Protein AF-A0A319AW30-F1 (afdb_monomer_lite)

InterPro domains:
  IPR000641 CbxX/CfxQ [PR00819] (34-49)
  IPR000641 CbxX/CfxQ [PR00819] (85-104)
  IPR003959 ATPase, AAA-type, core [PF00004] (37-102)
  IPR027417 P-loop containing nucleoside triphosphate hydrolase [G3DSA:3.40.50.300] (1-104)
  IPR027417 P-loop containing nucleoside triphosphate hydrolase [SSF52540] (1-102)
  IPR050773 CbxX/CfxQ RuBisCO activation and ESX secretion [PTHR43392] (1-104)

Radius of gyration: 14.84 Å; chains: 1; bounding box: 33×31×38 Å

Sequence (104 aa):
MIGLESVKDSLLAIKAKVDVVVRQGVSLSDEWFGAALLGNPGTGKTTVARLYAEFLGSVGVIPGSYFIKILGLKLANAGIAGCQKYLNKIKSKGGGALFIDKAY

pLDDT: mean 89.53, std 6.76, range [57.75, 96.56]

Secondary structure (DSSP, 8-state):
----HHHHHHHHHHHHHHHHHHHTT--GGG--------S-TTSSHHHHHHHHHHHHHHTTSSS--EEEEEEHHHHHHHHHHHHHHHHHHHHTTT-EEEEEES--

Foldseek 3Di:
DPDPVVLVVVLVVVLVVLVVCVVVVHDLVVDDPDDDDDDDPPPCSVVSQLVSQVSCCVSPVWQDADEAEDELVVCVVCPPVSVVVVVVVQVVVRHHDYHYPPND

Organism: Aspergillus vadensis (strain CBS 113365 / IMI 142717 / IBT 24658) (NCBI:txid1448311)

Structure (mmCIF, N/CA/C/O backbone):
data_AF-A0A319AW30-F1
#
_entry.id   AF-A0A319AW30-F1
#
loop_
_atom_site.group_PDB
_atom_site.id
_atom_site.type_symbol
_atom_site.label_atom_id
_atom_site.label_alt_id
_atom_site.label_comp_id
_atom_site.label_asym_id
_atom_site.label_entity_id
_atom_site.label_seq_id
_atom_site.pdbx_PDB_ins_code
_atom_site.Cartn_x
_atom_site.Cartn_y
_atom_site.Cartn_z
_atom_site.occupancy
_atom_site.B_iso_or_equiv
_atom_site.auth_seq_id
_atom_site.auth_comp_id
_atom_site.auth_asym_id
_atom_site.auth_atom_id
_atom_site.pdbx_PDB_model_num
ATOM 1 N N . MET A 1 1 ? -13.778 -6.706 -10.924 1.00 57.75 1 MET A N 1
ATOM 2 C CA . MET A 1 1 ? -12.526 -7.488 -11.008 1.00 57.75 1 MET A CA 1
ATOM 3 C C . MET A 1 1 ? -12.930 -8.956 -10.992 1.00 57.75 1 MET A C 1
ATOM 5 O O . MET A 1 1 ? -13.416 -9.420 -9.969 1.00 57.75 1 MET A O 1
ATOM 9 N N . ILE A 1 2 ? -12.906 -9.621 -12.149 1.00 63.38 2 ILE A N 1
ATOM 10 C CA . ILE A 1 2 ? -13.335 -11.024 -12.279 1.00 63.38 2 ILE A CA 1
ATOM 11 C C . ILE A 1 2 ? -12.135 -11.903 -11.895 1.00 63.38 2 ILE A C 1
ATOM 13 O O . ILE A 1 2 ? -11.040 -11.680 -12.407 1.00 63.38 2 ILE A O 1
ATOM 17 N N . GLY A 1 3 ? -12.325 -12.847 -10.969 1.00 75.19 3 GLY A N 1
ATOM 18 C CA . GLY A 1 3 ? -11.251 -13.663 -10.388 1.00 75.19 3 GLY A CA 1
ATOM 19 C C . GLY A 1 3 ? -10.532 -13.018 -9.192 1.00 75.19 3 GLY A C 1
ATOM 20 O O . GLY A 1 3 ? -11.035 -12.069 -8.588 1.00 75.19 3 GLY A O 1
ATOM 21 N N . LEU A 1 4 ? -9.343 -13.550 -8.869 1.00 82.19 4 LEU A N 1
ATOM 22 C CA . LEU A 1 4 ? -8.515 -13.209 -7.698 1.00 82.19 4 LEU A CA 1
ATOM 23 C C . LEU A 1 4 ? -9.177 -13.521 -6.339 1.00 82.19 4 LEU A C 1
ATOM 25 O O . LEU A 1 4 ? -9.005 -12.763 -5.386 1.00 82.19 4 LEU A O 1
ATOM 29 N N . GLU A 1 5 ? -9.904 -14.636 -6.229 1.00 86.50 5 GLU A N 1
ATOM 30 C CA . GLU A 1 5 ? -10.573 -15.023 -4.973 1.00 86.50 5 GLU A CA 1
ATOM 31 C C . GLU A 1 5 ? -9.603 -15.083 -3.787 1.00 86.50 5 GLU A C 1
ATOM 33 O O . GLU A 1 5 ? -9.864 -14.463 -2.765 1.00 86.50 5 GLU A O 1
ATOM 38 N N . SER A 1 6 ? -8.400 -15.637 -3.968 1.00 83.38 6 SER A N 1
ATOM 39 C CA . SER A 1 6 ? -7.381 -15.663 -2.907 1.00 83.38 6 SER A CA 1
ATOM 40 C C . SER A 1 6 ? -6.983 -14.273 -2.385 1.00 83.38 6 SER A C 1
ATOM 42 O O . SER A 1 6 ? -6.696 -14.102 -1.198 1.00 83.38 6 SER A O 1
ATOM 44 N N . VAL A 1 7 ? -6.977 -13.253 -3.252 1.00 85.38 7 VAL A N 1
ATOM 45 C CA . VAL A 1 7 ? -6.698 -11.867 -2.846 1.00 85.38 7 VAL A CA 1
ATOM 46 C C . VAL A 1 7 ? -7.887 -11.291 -2.090 1.00 85.38 7 VAL A C 1
ATOM 48 O O . VAL A 1 7 ? -7.688 -10.627 -1.077 1.00 85.38 7 VAL A O 1
ATOM 51 N N . LYS A 1 8 ? -9.116 -11.554 -2.544 1.00 86.62 8 LYS A N 1
ATOM 52 C CA . LYS A 1 8 ? -10.328 -11.101 -1.849 1.00 86.62 8 LYS A CA 1
ATOM 53 C C . LYS A 1 8 ? -10.434 -11.726 -0.461 1.00 86.62 8 LYS A C 1
ATOM 55 O O . LYS A 1 8 ? -10.661 -10.990 0.494 1.00 86.62 8 LYS A O 1
ATOM 60 N N . ASP A 1 9 ? -10.181 -13.025 -0.343 1.00 89.44 9 ASP A N 1
ATOM 61 C CA . ASP A 1 9 ? -10.159 -13.740 0.935 1.00 89.44 9 ASP A CA 1
ATOM 62 C C . ASP A 1 9 ? -9.128 -13.128 1.890 1.00 89.44 9 ASP A C 1
ATOM 64 O O . ASP A 1 9 ? -9.432 -12.854 3.051 1.00 89.44 9 ASP A O 1
ATOM 68 N N . SER A 1 10 ? -7.934 -12.807 1.380 1.00 86.94 10 SER A N 1
ATOM 69 C CA . SER A 1 10 ? -6.894 -12.129 2.165 1.00 86.94 10 SER A CA 1
ATOM 70 C C . SER A 1 10 ? -7.346 -10.746 2.653 1.00 86.94 10 SER A C 1
ATOM 72 O O . SER A 1 10 ? -7.127 -10.393 3.812 1.00 86.94 10 SER A O 1
ATOM 74 N N . LEU A 1 11 ? -8.008 -9.958 1.798 1.00 87.44 11 LEU A N 1
ATOM 75 C CA . LEU A 1 11 ? -8.535 -8.640 2.174 1.00 87.44 11 LEU A CA 1
ATOM 76 C C . LEU A 1 11 ? -9.647 -8.744 3.223 1.00 87.44 11 LEU A C 1
ATOM 78 O O . LEU A 1 11 ? -9.677 -7.953 4.167 1.00 87.44 11 LEU A O 1
ATOM 82 N N . LEU A 1 12 ? -10.543 -9.722 3.084 1.00 89.69 12 LEU A N 1
ATOM 83 C CA . LEU A 1 12 ? -11.611 -9.975 4.051 1.00 89.69 12 LEU A CA 1
ATOM 84 C C . LEU A 1 12 ? -11.051 -10.418 5.405 1.00 89.69 12 LEU A C 1
ATOM 86 O O . LEU A 1 12 ? -11.539 -9.954 6.436 1.00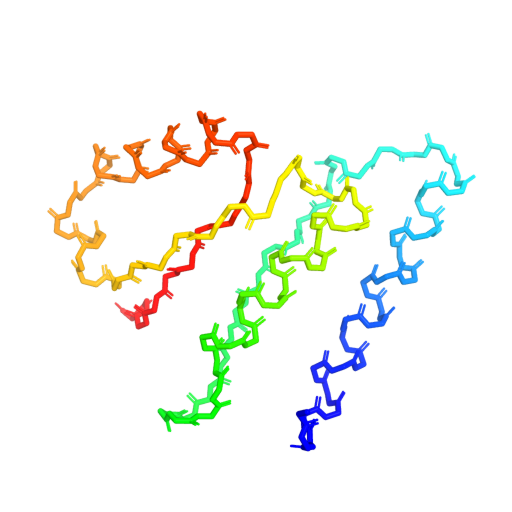 89.69 12 LEU A O 1
ATOM 90 N N . ALA A 1 13 ? -9.998 -11.237 5.416 1.00 89.50 13 ALA A N 1
ATOM 91 C CA . ALA A 1 13 ? -9.309 -11.627 6.643 1.00 89.50 13 ALA A CA 1
ATOM 92 C C . ALA A 1 13 ? -8.676 -10.418 7.352 1.00 89.50 13 ALA A C 1
ATOM 94 O O . ALA A 1 13 ? -8.829 -10.263 8.566 1.00 89.50 13 ALA A O 1
ATOM 95 N N . ILE A 1 14 ? -8.031 -9.518 6.598 1.00 89.12 14 ILE A N 1
ATOM 96 C CA . ILE A 1 14 ? -7.487 -8.265 7.144 1.00 89.12 14 ILE A CA 1
ATOM 97 C C . ILE A 1 14 ? -8.613 -7.410 7.727 1.00 89.12 14 ILE A C 1
ATOM 99 O O . ILE A 1 14 ? -8.491 -6.943 8.857 1.00 89.12 14 ILE A O 1
ATOM 103 N N . LYS A 1 15 ? -9.728 -7.247 7.003 1.00 89.81 15 LYS A N 1
ATOM 104 C CA . LYS A 1 15 ? -10.889 -6.495 7.496 1.00 89.81 15 LYS A CA 1
ATOM 105 C C . LYS A 1 15 ? -11.409 -7.068 8.815 1.00 89.81 15 LYS A C 1
ATOM 107 O O . LYS A 1 15 ? -11.591 -6.322 9.768 1.00 89.81 15 LYS A O 1
ATOM 112 N N . ALA A 1 16 ? -11.609 -8.384 8.878 1.00 90.19 16 ALA A N 1
ATOM 113 C CA . ALA A 1 16 ? -12.103 -9.048 10.079 1.00 90.19 16 ALA A CA 1
ATOM 114 C C . ALA A 1 16 ? -11.167 -8.819 11.275 1.00 90.19 16 ALA A C 1
ATOM 116 O O . ALA A 1 16 ? -11.635 -8.535 12.376 1.00 90.19 16 ALA A O 1
ATOM 117 N N . LYS A 1 17 ? -9.847 -8.877 11.054 1.00 88.38 17 LYS A N 1
ATOM 118 C CA . LYS A 1 17 ? -8.854 -8.577 12.091 1.00 88.38 17 LYS A CA 1
ATOM 119 C C . LYS A 1 17 ? -8.946 -7.125 12.564 1.00 88.38 17 LYS A C 1
ATOM 121 O O . LYS A 1 17 ? -8.987 -6.884 13.767 1.00 88.38 17 LYS A O 1
ATOM 126 N N . VAL A 1 18 ? -9.017 -6.175 11.631 1.00 88.75 18 VAL A N 1
ATOM 127 C CA . VAL A 1 18 ? -9.158 -4.744 11.941 1.00 88.75 18 VAL A CA 1
ATOM 128 C C . VAL A 1 18 ? -10.431 -4.490 12.750 1.00 88.75 18 VAL A C 1
ATOM 130 O O . VAL A 1 18 ? -10.362 -3.849 13.795 1.00 88.75 18 VAL A O 1
ATOM 133 N N . ASP A 1 19 ? -11.564 -5.065 12.341 1.00 89.44 19 ASP A N 1
ATOM 134 C CA . ASP A 1 19 ? -12.843 -4.926 13.045 1.00 89.44 19 ASP A CA 1
ATOM 135 C C . ASP A 1 19 ? -12.763 -5.453 14.491 1.00 89.44 19 ASP A C 1
ATOM 137 O O . ASP A 1 19 ? -13.333 -4.849 15.402 1.00 89.44 19 ASP A O 1
ATOM 141 N N . VAL A 1 20 ? -12.045 -6.558 14.730 1.00 89.12 20 VAL A N 1
ATOM 142 C CA . VAL A 1 20 ? -11.836 -7.109 16.082 1.00 89.12 20 VAL A CA 1
ATOM 143 C C . VAL A 1 20 ? -10.985 -6.174 16.938 1.00 89.12 20 VAL A C 1
ATOM 145 O O . VAL A 1 20 ? -11.386 -5.858 18.056 1.00 89.12 20 VAL A O 1
ATOM 148 N N . VAL A 1 21 ? -9.850 -5.703 16.417 1.00 87.06 21 VAL A N 1
ATOM 149 C CA . VAL A 1 21 ? -8.937 -4.806 17.148 1.00 87.06 21 VAL A CA 1
ATOM 150 C C . VAL A 1 21 ? -9.641 -3.497 17.517 1.00 87.06 21 VAL A C 1
ATOM 152 O O . VAL A 1 21 ? -9.602 -3.078 18.675 1.00 87.06 21 VAL A O 1
ATOM 155 N N . VAL A 1 22 ? -10.372 -2.909 16.564 1.00 86.06 22 VAL A N 1
ATOM 156 C CA . VAL A 1 22 ? -11.153 -1.682 16.778 1.00 86.06 22 VAL A CA 1
ATOM 157 C C . VAL A 1 22 ? -12.244 -1.898 17.830 1.00 86.06 22 VAL A C 1
ATOM 159 O O . VAL A 1 22 ? -12.398 -1.068 18.724 1.00 86.06 22 VAL A O 1
ATOM 162 N N . ARG A 1 23 ? -12.976 -3.022 17.787 1.00 87.56 23 ARG A N 1
ATOM 163 C CA . ARG A 1 23 ? -14.003 -3.351 18.798 1.00 87.56 23 ARG A CA 1
ATOM 164 C C . ARG A 1 23 ? -13.428 -3.559 20.193 1.00 87.56 23 ARG A C 1
ATOM 166 O O . ARG A 1 23 ? -14.100 -3.247 21.170 1.00 87.56 23 ARG A O 1
ATOM 173 N N . GLN A 1 24 ? -12.221 -4.105 20.288 1.00 88.44 24 GLN A N 1
ATOM 174 C CA . GLN A 1 24 ? -11.533 -4.313 21.561 1.00 88.44 24 GLN A CA 1
ATOM 175 C C . GLN A 1 24 ? -10.900 -3.023 22.106 1.00 88.44 24 GLN A C 1
ATOM 177 O O . GLN A 1 24 ? -10.403 -3.027 23.229 1.00 88.44 24 GLN A O 1
ATOM 182 N N . GLY A 1 25 ? -10.917 -1.925 21.339 1.00 81.69 25 GLY A N 1
ATOM 183 C CA . GLY A 1 25 ? -10.274 -0.667 21.720 1.00 81.69 25 GLY A CA 1
ATOM 184 C C . GLY A 1 25 ? -8.747 -0.767 21.777 1.00 81.69 25 GLY A C 1
ATOM 185 O O . GLY A 1 25 ? -8.105 0.034 22.453 1.00 81.69 25 GLY A O 1
ATOM 186 N N . VAL A 1 26 ? -8.167 -1.762 21.102 1.00 83.25 26 VAL A N 1
ATOM 187 C CA . VAL A 1 26 ? -6.719 -1.985 21.044 1.00 83.25 26 VAL A CA 1
ATOM 188 C C . VAL A 1 26 ? -6.149 -1.215 19.850 1.00 83.25 26 VAL A C 1
ATOM 190 O O . VAL A 1 26 ? -6.839 -0.969 18.860 1.00 83.25 26 VAL A O 1
ATOM 193 N N . SER A 1 27 ? -4.889 -0.792 19.941 1.00 80.31 27 SER A N 1
ATOM 194 C CA . SER A 1 27 ? -4.243 -0.042 18.864 1.00 80.31 27 SER A CA 1
ATOM 195 C C . SER A 1 27 ? -3.861 -0.943 17.686 1.00 80.31 27 SER A C 1
ATOM 197 O O . SER A 1 27 ? -3.328 -2.033 17.869 1.00 80.31 27 SER A O 1
ATOM 199 N N . LEU A 1 28 ? -4.055 -0.448 16.461 1.00 80.44 28 LEU A N 1
ATOM 200 C CA . LEU A 1 28 ? -3.576 -1.084 15.224 1.00 80.44 28 LEU A CA 1
ATOM 201 C C . LEU A 1 28 ? -2.086 -0.810 14.948 1.00 80.44 28 LEU A C 1
ATOM 203 O O . LEU A 1 28 ? -1.542 -1.314 13.970 1.00 80.44 28 LEU A O 1
ATOM 207 N N . SER A 1 29 ? -1.428 0.011 15.771 1.00 75.19 29 SER A N 1
ATOM 208 C CA . SER A 1 29 ? -0.061 0.491 15.527 1.00 75.19 29 SER A CA 1
ATOM 209 C C . SER A 1 29 ? 1.019 -0.590 15.588 1.00 75.19 29 SER A C 1
ATOM 211 O O . SER A 1 29 ? 2.069 -0.406 14.978 1.00 75.19 29 SER A O 1
ATOM 213 N N . ASP A 1 30 ? 0.766 -1.698 16.288 1.00 74.94 30 ASP A N 1
ATOM 214 C CA . ASP A 1 30 ? 1.726 -2.804 16.429 1.00 74.94 30 ASP A CA 1
ATOM 215 C C . ASP A 1 30 ? 1.635 -3.822 15.277 1.00 74.94 30 ASP A C 1
ATOM 217 O O . ASP A 1 30 ? 2.436 -4.751 15.183 1.00 74.94 30 ASP A O 1
ATOM 221 N N . GLU A 1 31 ? 0.671 -3.645 14.371 1.00 81.31 31 GLU A N 1
ATOM 222 C CA . GLU A 1 31 ? 0.405 -4.558 13.264 1.00 81.31 31 GLU A CA 1
ATOM 223 C C . GLU A 1 31 ? 1.063 -4.092 11.958 1.00 81.31 31 GLU A C 1
ATOM 225 O O . GLU A 1 31 ? 0.985 -2.929 11.556 1.00 81.31 31 GLU A O 1
ATOM 230 N N . TRP A 1 32 ? 1.688 -5.030 11.242 1.00 85.19 32 TRP A N 1
ATOM 231 C CA . TRP A 1 32 ? 2.320 -4.760 9.951 1.00 85.19 32 TRP A CA 1
ATOM 232 C C . TRP A 1 32 ? 1.406 -5.156 8.786 1.00 85.19 32 TRP A C 1
ATOM 234 O O . TRP A 1 32 ? 1.207 -6.337 8.509 1.00 85.19 32 TRP A O 1
ATOM 244 N N . PHE A 1 33 ? 0.910 -4.166 8.038 1.00 89.06 33 PHE A N 1
ATOM 245 C CA . PHE A 1 33 ? 0.011 -4.369 6.889 1.00 89.06 33 PHE A CA 1
ATOM 246 C C . PHE A 1 33 ? 0.713 -4.308 5.519 1.00 89.06 33 PHE A C 1
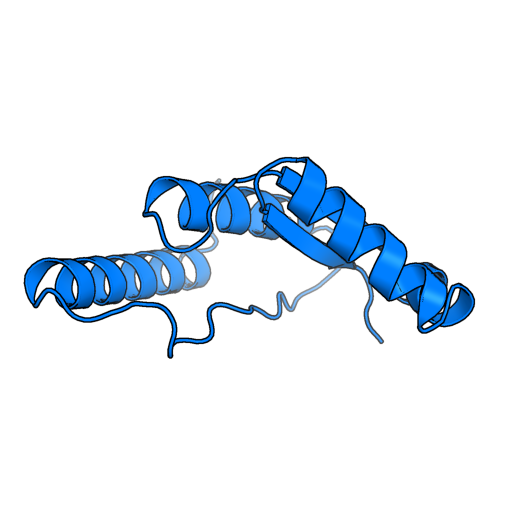ATOM 248 O O . PHE A 1 33 ? 0.060 -4.130 4.488 1.00 89.06 33 PHE A O 1
ATOM 255 N N . GLY A 1 34 ? 2.042 -4.437 5.468 1.00 90.88 34 GLY A N 1
ATOM 256 C CA . GLY A 1 34 ? 2.775 -4.508 4.200 1.00 90.88 34 GLY A CA 1
ATOM 257 C C . GLY A 1 34 ? 2.447 -5.783 3.412 1.00 90.88 34 GLY A C 1
ATOM 258 O O . GLY A 1 34 ? 2.245 -6.843 3.995 1.00 90.88 34 GLY A O 1
ATOM 259 N N . ALA A 1 35 ? 2.419 -5.689 2.080 1.00 90.88 35 ALA A N 1
ATOM 260 C CA . ALA A 1 35 ? 2.072 -6.809 1.205 1.00 90.88 35 ALA A CA 1
ATOM 261 C C . ALA A 1 35 ? 3.049 -6.951 0.030 1.00 90.88 35 ALA A C 1
ATOM 263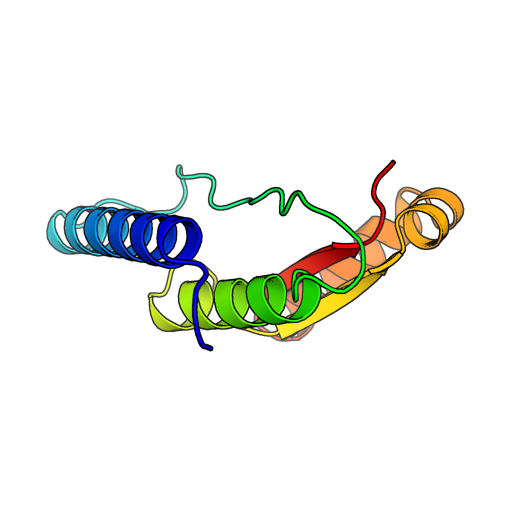 O O . ALA A 1 35 ? 3.456 -5.959 -0.580 1.00 90.88 35 ALA A O 1
ATOM 264 N N . ALA A 1 36 ? 3.370 -8.198 -0.325 1.00 91.31 36 ALA A N 1
ATOM 265 C CA . ALA A 1 36 ? 4.105 -8.547 -1.536 1.00 91.31 36 ALA A CA 1
ATOM 266 C C . ALA A 1 36 ? 3.136 -9.128 -2.573 1.00 91.31 36 ALA A C 1
ATOM 268 O O . ALA A 1 36 ? 2.504 -10.158 -2.348 1.00 91.31 36 ALA A O 1
ATOM 269 N N . LEU A 1 37 ? 3.011 -8.465 -3.722 1.00 90.31 37 LEU A N 1
ATOM 270 C CA . LEU A 1 37 ? 2.141 -8.916 -4.806 1.00 90.31 37 LEU A CA 1
ATOM 271 C C . LEU A 1 37 ? 2.961 -9.700 -5.832 1.00 90.31 37 LEU A C 1
ATOM 273 O O . LEU A 1 37 ? 3.736 -9.116 -6.591 1.00 90.31 37 LEU A O 1
ATOM 277 N N . LEU A 1 38 ? 2.765 -11.016 -5.870 1.00 88.38 38 LEU A N 1
ATOM 278 C CA . LEU A 1 38 ? 3.494 -11.935 -6.746 1.00 88.38 38 LEU A CA 1
ATOM 279 C C . LEU A 1 38 ? 2.645 -12.358 -7.954 1.00 88.38 38 LEU A C 1
ATOM 281 O O . LEU A 1 38 ? 1.421 -12.442 -7.882 1.00 88.38 38 LEU A O 1
ATOM 285 N N . GLY A 1 39 ? 3.299 -12.598 -9.092 1.00 86.38 39 GLY A N 1
ATOM 286 C CA . GLY A 1 39 ? 2.671 -13.133 -10.305 1.00 86.38 39 GLY A CA 1
ATOM 287 C C . GLY A 1 39 ? 3.239 -12.540 -11.595 1.00 86.38 39 GLY A C 1
ATOM 288 O O . GLY A 1 39 ? 4.009 -11.578 -11.564 1.00 86.38 39 GLY A O 1
ATOM 289 N N . ASN A 1 40 ? 2.797 -13.048 -12.743 1.00 85.44 40 ASN A N 1
ATOM 290 C CA . ASN A 1 40 ? 3.308 -12.652 -14.062 1.00 85.44 40 ASN A CA 1
ATOM 291 C C . ASN A 1 40 ? 2.962 -11.200 -14.450 1.00 85.44 40 ASN A C 1
ATOM 293 O O . ASN A 1 40 ? 1.971 -10.643 -13.967 1.00 85.44 40 ASN A O 1
ATOM 297 N N . PRO A 1 41 ? 3.751 -10.527 -15.306 1.00 85.19 41 PRO A N 1
ATOM 298 C CA . PRO A 1 41 ? 3.374 -9.226 -15.861 1.00 85.19 41 PRO A CA 1
ATOM 299 C C . PRO A 1 41 ? 1.949 -9.245 -16.441 1.00 85.19 41 PRO A C 1
ATOM 301 O O . PRO A 1 41 ? 1.525 -10.236 -17.021 1.00 85.19 41 PRO A O 1
ATOM 304 N N . GLY A 1 42 ? 1.188 -8.165 -16.247 1.00 83.12 42 GLY A N 1
ATOM 305 C CA . GLY A 1 42 ? -0.195 -8.069 -16.738 1.00 83.12 42 GLY A CA 1
ATOM 306 C C . GLY A 1 42 ? -1.283 -8.631 -15.810 1.00 83.12 42 GLY A C 1
ATOM 307 O O . GLY A 1 42 ? -2.453 -8.363 -16.049 1.00 83.12 42 GLY A O 1
ATOM 308 N N . THR A 1 43 ? -0.952 -9.292 -14.693 1.00 84.62 43 THR A N 1
ATOM 309 C CA . THR A 1 43 ? -1.957 -9.861 -13.756 1.00 84.62 43 THR A CA 1
ATOM 310 C C . THR A 1 43 ? -2.648 -8.844 -12.832 1.00 84.62 43 THR A C 1
ATOM 312 O O . THR A 1 43 ? -3.191 -9.203 -11.792 1.00 84.62 43 THR A O 1
ATOM 315 N N . GLY A 1 44 ? -2.599 -7.547 -13.149 1.00 87.50 44 GLY A N 1
ATOM 316 C CA . GLY A 1 44 ? -3.304 -6.521 -12.372 1.00 87.50 44 GLY A CA 1
ATOM 317 C C . GLY A 1 44 ? -2.679 -6.138 -11.021 1.00 87.50 44 GLY A C 1
ATOM 318 O O . GLY A 1 44 ? -3.307 -5.400 -10.269 1.00 87.50 44 GLY A O 1
ATOM 319 N N . LYS A 1 45 ? -1.438 -6.548 -10.710 1.00 92.00 45 LYS A N 1
ATOM 320 C CA . LYS A 1 45 ? -0.749 -6.219 -9.437 1.00 92.00 45 LYS A CA 1
ATOM 321 C C . LYS A 1 45 ? -0.796 -4.739 -9.062 1.00 92.00 45 LYS A C 1
ATOM 323 O O . LYS A 1 45 ? -1.075 -4.401 -7.923 1.00 92.00 45 LYS A O 1
ATOM 328 N N . THR A 1 46 ? -0.552 -3.839 -10.017 1.00 91.88 46 THR A N 1
ATOM 329 C CA . THR A 1 46 ? -0.618 -2.391 -9.744 1.00 91.88 46 THR A CA 1
ATOM 330 C C . THR A 1 46 ? -2.033 -1.944 -9.370 1.00 91.88 46 THR A C 1
ATOM 332 O O . THR A 1 46 ? -2.193 -1.069 -8.524 1.00 91.88 46 THR A O 1
ATOM 335 N N . THR A 1 47 ? -3.055 -2.541 -9.982 1.00 92.06 47 THR A N 1
ATOM 336 C CA . THR A 1 47 ? -4.456 -2.263 -9.655 1.00 92.06 47 THR A CA 1
ATOM 337 C C . THR A 1 47 ? -4.779 -2.752 -8.249 1.00 92.06 47 THR A C 1
ATOM 339 O O . THR A 1 47 ? -5.322 -1.987 -7.460 1.00 92.06 47 THR A O 1
ATOM 342 N N . VAL A 1 48 ? -4.374 -3.979 -7.908 1.00 92.69 48 VAL A N 1
ATOM 343 C CA . VAL A 1 48 ? -4.547 -4.540 -6.559 1.00 92.69 48 VAL A CA 1
ATOM 344 C C . VAL A 1 48 ? -3.814 -3.702 -5.510 1.00 92.6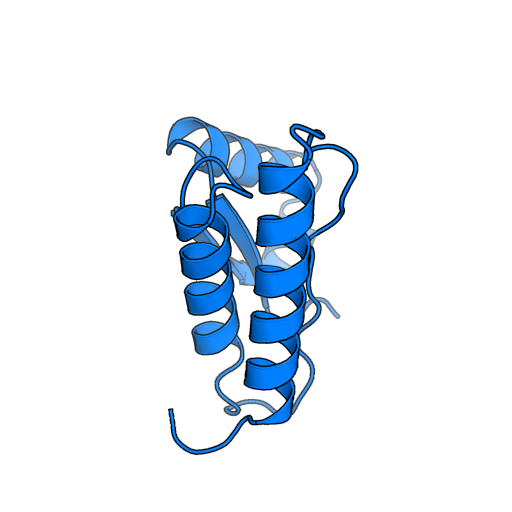9 48 VAL A C 1
ATOM 346 O O . VAL A 1 48 ? -4.402 -3.386 -4.486 1.00 92.69 48 VAL A O 1
ATOM 349 N N . ALA A 1 49 ? -2.578 -3.265 -5.773 1.00 93.94 49 ALA A N 1
ATOM 350 C CA . ALA A 1 49 ? -1.813 -2.425 -4.848 1.00 93.94 49 ALA A CA 1
ATOM 351 C C . ALA A 1 49 ? -2.521 -1.105 -4.518 1.00 93.94 49 ALA A C 1
ATOM 353 O O . ALA A 1 49 ? -2.543 -0.686 -3.363 1.00 93.94 49 ALA A O 1
ATOM 354 N N . ARG A 1 50 ? -3.104 -0.453 -5.532 1.00 94.50 50 ARG A N 1
ATOM 355 C CA . ARG A 1 50 ? -3.850 0.794 -5.337 1.00 94.50 50 ARG A CA 1
ATOM 356 C C . ARG A 1 50 ? -5.114 0.560 -4.516 1.00 94.50 50 ARG A C 1
ATOM 358 O O . ARG A 1 50 ? -5.325 1.259 -3.534 1.00 94.50 50 ARG A O 1
ATOM 365 N N . LEU A 1 51 ? -5.898 -0.456 -4.881 1.00 93.75 51 LEU A N 1
ATOM 366 C CA . LEU A 1 51 ? -7.112 -0.818 -4.146 1.00 93.75 51 LEU A CA 1
ATOM 367 C C . LEU A 1 51 ? -6.806 -1.215 -2.703 1.00 93.75 51 LEU A C 1
ATOM 369 O O . LEU A 1 51 ? -7.571 -0.885 -1.807 1.00 93.75 51 LEU A O 1
ATOM 373 N N . TYR A 1 52 ? -5.680 -1.885 -2.461 1.00 93.75 52 TYR A N 1
ATOM 374 C CA . TYR A 1 52 ? -5.257 -2.238 -1.114 1.00 93.75 52 TYR A CA 1
ATOM 375 C C . TYR A 1 52 ? -4.928 -0.999 -0.274 1.00 93.75 52 TYR A C 1
ATOM 377 O O . TYR A 1 52 ? -5.372 -0.900 0.864 1.00 93.75 52 TYR A O 1
ATOM 385 N N . ALA A 1 53 ? -4.219 -0.018 -0.841 1.00 94.75 53 ALA A N 1
ATOM 386 C CA . ALA A 1 53 ? -3.947 1.246 -0.158 1.00 94.75 53 ALA A CA 1
ATOM 387 C C . ALA A 1 53 ? -5.235 2.032 0.150 1.00 94.75 53 ALA A C 1
ATOM 389 O O . ALA A 1 53 ? -5.395 2.550 1.253 1.00 94.75 53 ALA A O 1
ATOM 390 N N . GLU A 1 54 ? -6.168 2.093 -0.802 1.00 94.50 54 GLU A N 1
ATOM 391 C CA . GLU A 1 54 ? -7.486 2.705 -0.596 1.00 94.50 54 GLU A CA 1
ATOM 392 C C . GLU A 1 54 ? -8.281 1.976 0.493 1.00 94.50 54 GLU A C 1
ATOM 394 O O . GLU A 1 54 ? -8.841 2.620 1.378 1.00 94.50 54 GLU A O 1
ATOM 399 N N . PHE A 1 55 ? -8.265 0.641 0.476 1.00 93.50 55 PHE A N 1
ATOM 400 C CA . PHE A 1 55 ? -8.904 -0.191 1.488 1.00 93.50 55 PHE A CA 1
ATOM 401 C C . PHE A 1 55 ? -8.344 0.092 2.886 1.00 93.50 55 PHE A C 1
ATOM 403 O O . PHE A 1 55 ? -9.124 0.436 3.772 1.00 93.50 55 PHE A O 1
ATOM 410 N N . LEU A 1 56 ? -7.021 0.032 3.077 1.00 92.31 56 LEU A N 1
ATOM 411 C CA . LEU A 1 56 ? -6.387 0.311 4.372 1.00 92.31 56 LEU A CA 1
ATOM 412 C C . LEU A 1 56 ? -6.725 1.717 4.890 1.00 92.31 56 LEU A C 1
ATOM 414 O O . LEU A 1 56 ? -6.950 1.890 6.086 1.00 92.31 56 LEU A O 1
ATOM 418 N N . GLY A 1 57 ? -6.792 2.712 3.999 1.00 92.12 57 GLY A N 1
ATOM 419 C CA . GLY A 1 57 ? -7.235 4.059 4.359 1.00 92.12 57 GLY A CA 1
ATOM 420 C C . GLY A 1 57 ? -8.705 4.095 4.783 1.00 92.12 57 GLY A C 1
ATOM 421 O O . GLY A 1 57 ? -9.046 4.719 5.783 1.00 92.12 57 GLY A O 1
ATOM 422 N N . SER A 1 58 ? -9.577 3.379 4.069 1.00 91.56 58 SER A N 1
ATOM 423 C CA . SER A 1 58 ? -11.018 3.340 4.361 1.00 91.56 58 SER A CA 1
ATOM 424 C C . SER A 1 58 ? -11.362 2.671 5.695 1.00 91.56 58 SER A C 1
ATOM 426 O O . SER A 1 58 ? -12.344 3.049 6.328 1.00 91.56 58 SER A O 1
ATOM 428 N N . VAL A 1 59 ? -10.547 1.706 6.137 1.00 88.38 59 VAL A N 1
ATOM 429 C CA . VAL A 1 59 ? -10.713 1.024 7.431 1.00 88.38 59 VAL A CA 1
ATOM 430 C C . VAL A 1 59 ? -9.897 1.665 8.561 1.00 88.38 59 VAL A C 1
ATOM 432 O O . VAL A 1 59 ? -9.834 1.116 9.656 1.00 88.38 59 VAL A O 1
ATOM 435 N N . GLY A 1 60 ? -9.259 2.814 8.313 1.00 87.56 60 GLY A N 1
ATOM 436 C CA . GLY A 1 60 ? -8.530 3.576 9.331 1.00 87.56 60 GLY A CA 1
ATOM 437 C C . GLY A 1 60 ? -7.187 2.979 9.763 1.00 87.56 60 GLY A C 1
ATOM 438 O O . GLY A 1 60 ? -6.628 3.414 10.765 1.00 87.56 60 GLY A O 1
ATOM 439 N N . VAL A 1 61 ? -6.646 2.008 9.019 1.00 89.94 61 VAL A N 1
ATOM 440 C CA . VAL A 1 61 ? -5.329 1.404 9.303 1.00 89.94 61 VAL A CA 1
ATOM 441 C C . VAL A 1 61 ? -4.190 2.363 8.953 1.00 89.94 61 VAL A C 1
ATOM 443 O O . VAL A 1 61 ? -3.176 2.410 9.646 1.00 89.94 61 VAL A O 1
ATOM 446 N N . ILE A 1 62 ? -4.346 3.138 7.878 1.00 91.31 62 ILE A N 1
ATOM 447 C CA . ILE A 1 62 ? -3.406 4.196 7.492 1.00 91.31 62 ILE A CA 1
ATOM 448 C C . ILE A 1 62 ? -4.130 5.548 7.427 1.00 91.31 62 ILE A C 1
ATOM 450 O O . ILE A 1 62 ? -5.314 5.584 7.097 1.00 91.31 62 ILE A O 1
ATOM 454 N N . PRO A 1 63 ? -3.438 6.673 7.690 1.00 90.00 63 PRO A N 1
ATOM 455 C CA . PRO A 1 63 ? -4.094 7.977 7.831 1.00 90.00 63 PRO A CA 1
ATOM 456 C C . PRO A 1 63 ? -4.611 8.584 6.515 1.00 90.00 63 PRO A C 1
ATOM 458 O O . PRO A 1 63 ? -5.358 9.558 6.538 1.00 90.00 63 PRO A O 1
ATOM 461 N N . GLY A 1 64 ? -4.247 8.012 5.365 1.00 92.06 64 GLY A N 1
ATOM 462 C CA . GLY A 1 64 ? -4.697 8.468 4.055 1.00 92.06 64 GLY A CA 1
ATOM 463 C C . GLY A 1 64 ? -4.476 7.410 2.981 1.00 92.06 64 GLY A C 1
ATOM 464 O O . GLY A 1 64 ? -3.795 6.415 3.210 1.00 92.06 64 GLY A O 1
ATOM 465 N N . SER A 1 65 ? -5.037 7.627 1.794 1.00 92.12 65 SER A N 1
ATOM 466 C CA . SER A 1 65 ? -4.967 6.700 0.654 1.00 92.12 65 SER A CA 1
ATOM 467 C C . SER A 1 65 ? -4.011 7.167 -0.452 1.00 92.12 65 SER A C 1
ATOM 469 O O . SER A 1 65 ? -4.041 6.641 -1.567 1.00 92.12 65 SER A O 1
ATOM 471 N N . TYR A 1 66 ? -3.146 8.157 -0.182 1.00 96.25 66 TYR A N 1
ATOM 472 C CA . TYR A 1 66 ? -2.236 8.680 -1.201 1.00 96.25 66 TYR A CA 1
ATOM 473 C C . TYR A 1 66 ? -1.285 7.587 -1.701 1.00 96.25 66 TYR A C 1
ATOM 475 O O . TYR A 1 66 ? -0.554 6.966 -0.934 1.00 96.25 66 TYR A O 1
ATOM 483 N N . PHE A 1 67 ? -1.271 7.357 -3.008 1.00 96.25 67 PHE A N 1
ATOM 484 C CA . PHE A 1 67 ? -0.569 6.223 -3.593 1.00 96.25 67 PHE A CA 1
ATOM 485 C C . PHE A 1 67 ? 0.573 6.688 -4.495 1.00 96.25 67 PHE A C 1
ATOM 487 O O . PHE A 1 67 ? 0.351 7.348 -5.514 1.00 96.25 67 PHE A O 1
ATOM 494 N N . ILE A 1 68 ? 1.807 6.308 -4.156 1.00 96.12 68 ILE A N 1
ATOM 495 C CA . ILE A 1 68 ? 2.973 6.503 -5.025 1.00 96.12 68 ILE A CA 1
ATOM 496 C C . ILE A 1 68 ? 3.388 5.155 -5.605 1.00 96.12 68 ILE A C 1
ATOM 498 O O . ILE A 1 68 ? 3.722 4.238 -4.864 1.00 96.12 68 ILE A O 1
ATOM 502 N N . LYS A 1 69 ? 3.461 5.066 -6.936 1.00 95.25 69 LYS A N 1
ATOM 503 C CA . LYS A 1 69 ? 4.114 3.957 -7.640 1.00 95.25 69 LYS A CA 1
ATOM 504 C C . LYS A 1 69 ? 5.531 4.352 -8.055 1.00 95.25 69 LYS A C 1
ATOM 506 O O . LYS A 1 69 ? 5.716 5.387 -8.699 1.00 95.25 69 LYS A O 1
ATOM 511 N N . ILE A 1 70 ? 6.510 3.501 -7.763 1.00 95.25 70 ILE A N 1
ATOM 512 C CA . ILE A 1 70 ? 7.896 3.639 -8.220 1.00 95.25 70 ILE A CA 1
ATOM 513 C C . ILE A 1 70 ? 8.452 2.305 -8.726 1.00 95.25 70 ILE A C 1
ATOM 515 O O . ILE A 1 70 ? 8.019 1.250 -8.290 1.00 95.25 70 ILE A O 1
ATOM 519 N N . LEU A 1 71 ? 9.405 2.352 -9.658 1.00 93.81 71 LEU A N 1
ATOM 520 C CA . LEU A 1 71 ? 10.189 1.186 -10.073 1.00 93.81 71 LEU A CA 1
ATOM 521 C C . LEU A 1 71 ? 11.315 0.914 -9.067 1.00 93.81 71 LEU A C 1
ATOM 523 O O . LEU A 1 71 ? 12.003 1.859 -8.676 1.00 93.81 71 LEU A O 1
ATOM 527 N N . GLY A 1 72 ? 11.564 -0.353 -8.734 1.00 92.44 72 GLY A N 1
ATOM 528 C CA . GLY A 1 72 ? 12.639 -0.781 -7.830 1.00 92.44 72 GLY A CA 1
ATOM 529 C C . GLY A 1 72 ? 13.999 -0.206 -8.222 1.00 92.44 72 GLY A C 1
ATOM 530 O O . GLY A 1 72 ? 14.625 0.477 -7.418 1.00 92.44 72 GLY A O 1
ATOM 531 N N . LEU A 1 73 ? 14.375 -0.322 -9.501 1.00 93.62 73 LEU A N 1
ATOM 532 C CA . LEU A 1 73 ? 15.610 0.267 -10.040 1.00 93.62 73 LEU A CA 1
ATOM 533 C C . LEU A 1 73 ? 15.709 1.784 -9.804 1.00 93.62 73 LEU A C 1
ATOM 535 O O . LEU A 1 73 ? 16.765 2.304 -9.455 1.00 93.62 73 LEU A O 1
ATOM 539 N N . LYS A 1 74 ? 14.600 2.517 -9.972 1.00 93.44 74 LYS A N 1
ATOM 540 C CA . LYS A 1 74 ? 14.582 3.972 -9.757 1.00 93.44 74 LYS A CA 1
ATOM 541 C C . LYS A 1 74 ? 14.771 4.315 -8.282 1.00 93.44 74 LYS A C 1
ATOM 543 O O . LYS A 1 74 ? 15.405 5.321 -7.978 1.00 93.44 74 LYS A O 1
ATOM 548 N N . LEU A 1 75 ? 14.201 3.515 -7.383 1.00 93.69 75 LEU A N 1
ATOM 549 C CA . LEU A 1 75 ? 14.376 3.694 -5.947 1.00 93.69 75 LEU A CA 1
ATOM 550 C C . LEU A 1 75 ? 15.814 3.364 -5.525 1.00 93.69 75 LEU A C 1
ATOM 552 O O . LEU A 1 75 ? 16.417 4.161 -4.813 1.00 93.69 75 LEU A O 1
ATOM 556 N N . ALA A 1 76 ? 16.379 2.266 -6.038 1.00 92.69 76 ALA A N 1
ATOM 557 C CA . ALA A 1 76 ? 17.765 1.867 -5.798 1.00 92.69 76 ALA A CA 1
ATOM 558 C C . ALA A 1 76 ? 18.754 2.964 -6.226 1.00 92.69 76 ALA A C 1
ATOM 560 O O . ALA A 1 76 ? 19.584 3.389 -5.427 1.00 92.69 76 ALA A O 1
ATOM 561 N N . ASN A 1 77 ? 18.587 3.516 -7.434 1.00 94.25 77 ASN A N 1
ATOM 562 C CA . ASN A 1 77 ? 19.422 4.614 -7.933 1.00 94.25 77 ASN A CA 1
ATOM 563 C C . ASN A 1 77 ? 19.286 5.904 -7.110 1.00 94.25 77 ASN A C 1
ATOM 565 O O . ASN A 1 77 ? 20.212 6.707 -7.059 1.00 94.25 77 ASN A O 1
ATOM 569 N N . ALA A 1 78 ? 18.125 6.137 -6.494 1.00 93.12 78 ALA A N 1
ATOM 570 C CA . ALA A 1 78 ? 17.879 7.336 -5.698 1.00 93.12 78 ALA A CA 1
ATOM 571 C C . ALA A 1 78 ? 18.425 7.230 -4.259 1.00 93.12 78 ALA A C 1
ATOM 573 O O . ALA A 1 78 ? 18.526 8.250 -3.569 1.00 93.12 78 ALA A O 1
ATOM 574 N N . GLY A 1 79 ? 18.757 6.017 -3.803 1.00 92.94 79 GLY A N 1
ATOM 575 C CA . GLY A 1 79 ? 19.306 5.748 -2.479 1.00 92.94 79 GLY A CA 1
ATOM 576 C C . GLY A 1 79 ? 18.414 6.214 -1.321 1.00 92.94 79 GLY A C 1
ATOM 577 O O . GLY A 1 79 ? 17.220 6.489 -1.470 1.00 92.94 79 GLY A O 1
ATOM 578 N N . ILE A 1 80 ? 19.022 6.338 -0.139 1.00 94.12 80 ILE A N 1
ATOM 579 C CA . ILE A 1 80 ? 18.339 6.703 1.114 1.00 94.12 80 ILE A CA 1
ATOM 580 C C . ILE A 1 80 ? 17.633 8.063 0.992 1.00 94.12 80 ILE A C 1
ATOM 582 O O . ILE A 1 80 ? 16.477 8.204 1.394 1.00 94.12 80 ILE A O 1
ATOM 586 N N . ALA A 1 81 ? 18.293 9.053 0.382 1.00 94.62 81 ALA A N 1
ATOM 587 C CA . ALA A 1 81 ? 17.724 10.385 0.180 1.00 94.62 81 ALA A CA 1
ATOM 588 C C . ALA A 1 81 ? 16.453 10.342 -0.690 1.00 94.62 81 ALA A C 1
ATOM 590 O O . ALA A 1 81 ? 15.461 11.017 -0.395 1.00 94.62 81 ALA A O 1
ATOM 591 N N . GLY A 1 82 ? 16.451 9.505 -1.731 1.00 93.38 82 GLY A N 1
ATOM 592 C CA . GLY A 1 82 ? 15.279 9.235 -2.557 1.00 93.38 82 GLY A CA 1
ATOM 593 C C . GLY A 1 82 ? 14.132 8.618 -1.765 1.00 93.38 82 GLY A C 1
ATOM 594 O O . GLY A 1 82 ? 13.015 9.141 -1.808 1.00 93.38 82 GLY A O 1
ATOM 595 N N . CYS A 1 83 ? 14.405 7.553 -1.007 1.00 92.81 83 CYS A N 1
ATOM 596 C CA . CYS A 1 83 ? 13.420 6.907 -0.134 1.00 92.81 83 CYS A CA 1
ATOM 597 C C . CYS A 1 83 ? 12.772 7.917 0.823 1.00 92.81 83 CYS A C 1
ATOM 599 O O . CYS A 1 83 ? 11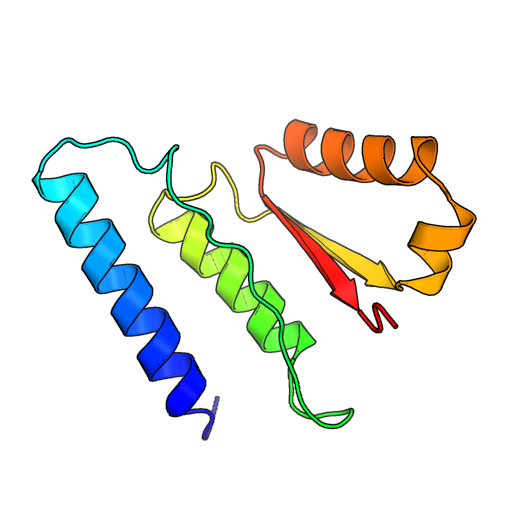.544 8.031 0.866 1.00 92.81 83 CYS A O 1
ATOM 601 N N . GLN A 1 84 ? 13.588 8.717 1.516 1.00 95.62 84 GLN A N 1
ATOM 602 C CA . GLN A 1 84 ? 13.100 9.723 2.458 1.00 95.62 84 GLN A CA 1
ATOM 603 C C . GLN A 1 84 ? 12.205 10.763 1.772 1.00 95.62 84 GLN A C 1
ATOM 605 O O . GLN A 1 84 ? 11.169 11.147 2.316 1.00 95.62 84 GLN A O 1
ATOM 610 N N . LYS A 1 85 ? 12.550 11.182 0.548 1.00 96.12 85 LYS A N 1
ATOM 611 C CA . LYS A 1 85 ? 11.739 12.122 -0.238 1.00 96.12 85 LYS A CA 1
ATOM 612 C C . LYS A 1 85 ? 10.349 11.563 -0.550 1.00 96.12 85 LYS A C 1
ATOM 614 O O . LYS A 1 85 ? 9.366 12.299 -0.439 1.00 96.12 85 LYS A O 1
ATOM 619 N N . TYR A 1 86 ? 10.241 10.285 -0.919 1.00 95.31 86 TYR A N 1
ATOM 620 C CA . TYR A 1 86 ? 8.940 9.657 -1.177 1.00 95.31 86 TYR A CA 1
ATOM 621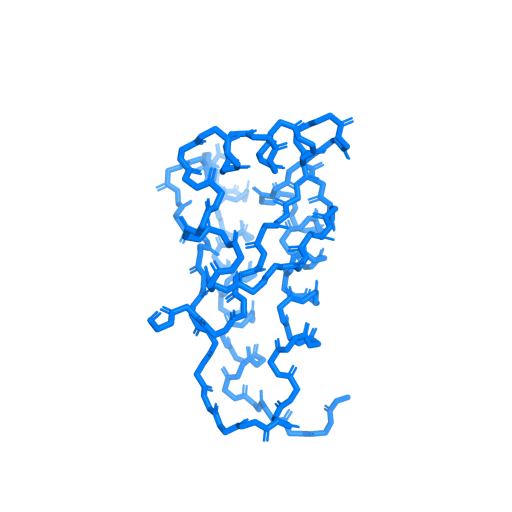 C C . TYR A 1 86 ? 8.109 9.517 0.099 1.00 95.31 86 TYR A C 1
ATOM 623 O O . TYR A 1 86 ? 6.926 9.858 0.081 1.00 95.31 86 TYR A O 1
ATOM 631 N N . LEU A 1 87 ? 8.725 9.108 1.211 1.00 94.69 87 LEU A N 1
ATOM 632 C CA . LEU A 1 87 ? 8.042 9.011 2.504 1.00 94.69 87 LEU A CA 1
ATOM 633 C C . LEU A 1 87 ? 7.545 10.377 2.990 1.00 94.69 87 LEU A C 1
ATOM 635 O O . LEU A 1 87 ? 6.388 10.504 3.385 1.00 94.69 87 LEU A O 1
ATOM 639 N N . ASN A 1 88 ? 8.372 11.419 2.894 1.00 96.44 88 ASN A N 1
ATOM 640 C CA . ASN A 1 88 ? 7.979 12.782 3.257 1.00 96.44 88 ASN A CA 1
ATOM 641 C C . ASN A 1 88 ? 6.830 13.291 2.380 1.00 96.44 88 ASN A C 1
ATOM 643 O O . ASN A 1 88 ? 5.922 13.948 2.881 1.00 96.44 88 ASN A O 1
ATOM 647 N N . LYS A 1 89 ? 6.837 12.953 1.085 1.00 96.56 89 LYS A N 1
ATOM 648 C CA . LYS A 1 89 ? 5.746 13.293 0.165 1.00 96.56 89 LYS A CA 1
ATOM 649 C C . LYS A 1 89 ? 4.440 12.576 0.518 1.00 96.56 89 LYS A C 1
ATOM 651 O O . LYS A 1 89 ? 3.379 13.169 0.374 1.00 96.56 89 LYS A O 1
ATOM 656 N N . ILE A 1 90 ? 4.504 11.325 0.973 1.00 96.25 90 ILE A N 1
ATOM 657 C CA . ILE A 1 90 ? 3.321 10.599 1.455 1.00 96.25 90 ILE A CA 1
ATOM 658 C C . ILE A 1 90 ? 2.795 11.246 2.737 1.00 96.25 90 ILE A C 1
ATOM 660 O O . ILE A 1 90 ? 1.608 11.555 2.824 1.00 96.25 90 ILE A O 1
ATOM 664 N N . LYS A 1 91 ? 3.679 11.533 3.699 1.00 95.00 91 LYS A N 1
ATOM 665 C CA . LYS A 1 91 ? 3.312 12.206 4.953 1.00 95.00 91 LYS A CA 1
ATOM 666 C C . LYS A 1 91 ? 2.673 13.577 4.710 1.00 95.00 91 LYS A C 1
ATOM 668 O O . LYS A 1 91 ? 1.629 13.865 5.282 1.00 95.00 91 LYS A O 1
ATOM 673 N N . SER A 1 92 ? 3.230 14.393 3.811 1.00 96.25 92 SER A N 1
ATOM 674 C CA . SER A 1 92 ? 2.677 15.720 3.490 1.00 96.25 92 SER A CA 1
ATOM 675 C C . SER A 1 92 ? 1.339 15.681 2.743 1.00 96.25 92 SER A C 1
ATOM 677 O O . SER A 1 92 ? 0.678 16.708 2.613 1.00 96.25 92 SER A O 1
ATOM 679 N N . LYS A 1 93 ? 0.924 14.505 2.259 1.00 96.00 93 LYS A N 1
ATOM 680 C CA . LYS A 1 93 ? -0.381 14.264 1.632 1.00 96.00 93 LYS A CA 1
ATOM 681 C C . LYS A 1 93 ? -1.381 13.571 2.563 1.00 96.00 93 LYS A C 1
ATOM 683 O O . LYS A 1 93 ? -2.375 13.045 2.079 1.00 96.00 93 LYS A O 1
ATOM 688 N N . GLY A 1 94 ? -1.136 13.600 3.875 1.00 92.81 94 GLY A N 1
ATOM 689 C CA . GLY A 1 94 ? -2.027 13.009 4.877 1.00 92.81 94 GLY A CA 1
ATOM 690 C C . GLY A 1 94 ? -1.821 11.507 5.080 1.00 92.81 94 GLY A C 1
ATOM 691 O O . GLY A 1 94 ? -2.620 10.874 5.752 1.00 92.81 94 GLY A O 1
ATOM 692 N N . GLY A 1 95 ? -0.748 10.928 4.533 1.00 94.19 95 GLY A N 1
ATOM 693 C CA . GLY A 1 95 ? -0.476 9.495 4.618 1.00 94.19 95 GLY A CA 1
ATOM 694 C C . GLY A 1 95 ? -0.954 8.700 3.410 1.00 94.19 95 GLY A C 1
ATOM 695 O O . GLY A 1 95 ? -1.583 9.228 2.493 1.00 94.19 95 GLY A O 1
ATOM 696 N N . GLY A 1 96 ? -0.583 7.420 3.374 1.00 95.06 96 GLY A N 1
ATOM 697 C CA . GLY A 1 96 ? -0.753 6.609 2.177 1.00 95.06 96 GLY A CA 1
ATOM 698 C C . GLY A 1 96 ? 0.200 5.429 2.080 1.00 95.06 96 GLY A C 1
ATOM 699 O O . GLY A 1 96 ? 0.780 4.996 3.074 1.00 95.06 96 GLY A O 1
ATOM 700 N N . ALA A 1 97 ? 0.385 4.942 0.854 1.00 95.62 97 ALA A N 1
ATOM 701 C CA . ALA A 1 97 ? 1.200 3.777 0.545 1.00 95.62 97 ALA A CA 1
ATOM 702 C C . ALA A 1 97 ? 2.241 4.067 -0.548 1.00 95.62 97 ALA A C 1
ATOM 704 O O . ALA A 1 97 ? 1.979 4.754 -1.543 1.00 95.62 97 ALA A O 1
ATOM 705 N N . LEU A 1 98 ? 3.427 3.480 -0.373 1.00 96.00 98 LEU A N 1
ATOM 706 C CA . LEU A 1 98 ? 4.472 3.409 -1.389 1.00 96.00 98 LEU A CA 1
ATOM 707 C C . LEU A 1 98 ? 4.452 2.016 -2.018 1.00 96.00 98 LEU A C 1
ATOM 709 O O . LEU A 1 98 ? 4.700 1.024 -1.340 1.00 96.00 98 LEU A O 1
ATOM 713 N N . PHE A 1 99 ? 4.198 1.945 -3.319 1.00 96.25 99 PHE A N 1
ATOM 714 C CA . PHE A 1 99 ? 4.263 0.707 -4.082 1.00 96.25 99 PHE A CA 1
ATOM 715 C C . PHE A 1 99 ? 5.533 0.662 -4.931 1.00 96.25 99 PHE A C 1
ATOM 717 O O . PHE A 1 99 ? 5.746 1.518 -5.797 1.00 96.25 99 PHE A O 1
ATOM 724 N N . ILE A 1 100 ? 6.351 -0.363 -4.696 1.00 95.06 100 ILE A N 1
ATOM 725 C CA . ILE A 1 100 ? 7.595 -0.616 -5.422 1.00 95.06 100 ILE A CA 1
ATOM 726 C C . ILE A 1 100 ? 7.332 -1.732 -6.435 1.00 95.06 100 ILE A C 1
ATOM 728 O O . ILE A 1 100 ? 7.177 -2.898 -6.085 1.00 95.06 100 ILE A O 1
ATOM 732 N N . ASP A 1 101 ? 7.251 -1.359 -7.706 1.00 92.31 101 ASP A N 1
ATOM 733 C CA . ASP A 1 101 ? 7.102 -2.289 -8.819 1.00 92.31 101 ASP A CA 1
ATOM 734 C C . ASP A 1 101 ? 8.472 -2.835 -9.222 1.00 92.31 101 ASP A C 1
ATOM 736 O O . ASP A 1 101 ? 9.435 -2.070 -9.300 1.00 92.31 101 ASP A O 1
ATOM 740 N N . LYS A 1 102 ? 8.555 -4.136 -9.522 1.00 86.50 102 LYS A N 1
ATOM 741 C CA . LYS A 1 102 ? 9.813 -4.813 -9.880 1.00 86.50 102 LYS A CA 1
ATOM 742 C C . LYS A 1 102 ? 10.927 -4.582 -8.841 1.00 86.50 102 LYS A C 1
ATOM 744 O O . LYS A 1 102 ? 11.984 -4.051 -9.166 1.00 86.50 102 LYS A O 1
ATOM 749 N N . ALA A 1 103 ? 10.661 -4.953 -7.590 1.00 78.44 103 ALA A N 1
ATOM 750 C CA . ALA A 1 103 ? 11.599 -4.848 -6.469 1.00 78.44 103 ALA A CA 1
ATOM 751 C C . ALA A 1 103 ? 12.612 -6.016 -6.412 1.00 78.44 103 ALA A C 1
ATOM 753 O O . ALA A 1 103 ? 12.865 -6.542 -5.331 1.00 78.44 103 ALA A O 1
ATOM 754 N N . TYR A 1 104 ? 13.104 -6.461 -7.573 1.00 69.06 104 TYR A N 1
ATOM 755 C CA . TYR A 1 104 ? 14.149 -7.486 -7.661 1.00 69.06 104 TYR A CA 1
ATOM 756 C C . TYR A 1 104 ? 15.543 -6.884 -7.472 1.00 69.06 104 TYR A C 1
ATOM 758 O O . TYR A 1 104 ? 15.690 -5.658 -7.700 1.00 69.06 104 TYR A O 1
#